Protein AF-A0A936HPY5-F1 (afdb_monomer_lite)

pLDDT: mean 75.43, std 17.44, range [32.41, 93.31]

Structure (mmCIF, N/CA/C/O backbone):
data_AF-A0A936HPY5-F1
#
_entry.id   AF-A0A936HPY5-F1
#
loop_
_atom_site.group_PDB
_atom_site.id
_atom_site.type_symbol
_atom_site.label_atom_id
_atom_site.label_alt_id
_atom_site.label_comp_id
_atom_site.label_asym_id
_atom_site.label_entity_id
_atom_site.label_seq_id
_atom_site.pdbx_PDB_ins_code
_atom_site.Cartn_x
_atom_site.Cartn_y
_atom_site.Cartn_z
_atom_site.occupancy
_atom_site.B_iso_or_equiv
_atom_site.auth_seq_id
_atom_site.auth_comp_id
_atom_site.auth_asym_id
_atom_site.auth_atom_id
_atom_site.pdbx_PDB_model_num
ATOM 1 N N . MET A 1 1 ? 43.608 -10.770 -18.153 1.00 46.22 1 MET A N 1
ATOM 2 C CA . MET A 1 1 ? 43.173 -9.555 -18.865 1.00 46.22 1 MET A CA 1
ATOM 3 C C . MET A 1 1 ? 42.437 -10.099 -20.078 1.00 46.22 1 MET A C 1
ATOM 5 O O . MET A 1 1 ? 43.084 -10.747 -20.879 1.00 46.22 1 MET A O 1
ATOM 9 N N . ASP A 1 2 ? 41.108 -10.178 -20.117 1.00 32.41 2 ASP A N 1
ATOM 10 C CA . ASP A 1 2 ? 40.138 -9.181 -19.658 1.00 32.41 2 ASP A CA 1
ATOM 11 C C . ASP A 1 2 ? 38.905 -9.806 -18.994 1.00 32.41 2 ASP A C 1
ATOM 13 O O . ASP A 1 2 ? 38.469 -10.907 -19.327 1.00 32.41 2 ASP A O 1
ATOM 17 N N . GLY A 1 3 ? 38.431 -9.117 -17.955 1.00 33.84 3 GLY A N 1
ATOM 18 C CA . GLY A 1 3 ? 37.510 -9.625 -16.949 1.00 33.84 3 GLY A CA 1
ATOM 19 C C . GLY A 1 3 ? 36.082 -9.732 -17.454 1.00 33.84 3 GLY A C 1
ATOM 20 O O . GLY A 1 3 ? 35.394 -8.731 -17.632 1.00 33.84 3 GLY A O 1
ATOM 21 N N . GLY A 1 4 ? 35.619 -10.969 -17.601 1.00 36.19 4 GLY A N 1
ATOM 22 C CA . GLY A 1 4 ? 34.200 -11.271 -17.595 1.00 36.19 4 GLY A CA 1
ATOM 23 C C . GLY A 1 4 ? 33.646 -11.135 -16.182 1.00 36.19 4 GLY A C 1
ATOM 24 O O . GLY A 1 4 ? 33.884 -12.005 -15.359 1.00 36.19 4 GLY A O 1
ATOM 25 N N . PHE A 1 5 ? 32.887 -10.072 -15.931 1.00 35.69 5 PHE A N 1
ATOM 26 C CA . PHE A 1 5 ? 31.820 -10.045 -14.932 1.00 35.69 5 PHE A CA 1
ATOM 27 C C . PHE A 1 5 ? 30.698 -9.188 -15.508 1.00 35.69 5 PHE A C 1
ATOM 29 O O . PHE A 1 5 ? 30.633 -7.977 -15.310 1.00 35.69 5 PHE A O 1
ATOM 36 N N . GLY A 1 6 ? 29.849 -9.840 -16.305 1.00 33.22 6 GLY A N 1
ATOM 37 C CA . GLY A 1 6 ? 28.542 -9.300 -16.635 1.00 33.22 6 GLY A CA 1
ATOM 38 C C . GLY A 1 6 ? 27.801 -9.038 -15.333 1.00 33.22 6 GLY A C 1
ATOM 39 O O . GLY A 1 6 ? 27.809 -9.905 -14.464 1.00 33.22 6 GLY A O 1
ATOM 40 N N . ILE A 1 7 ? 27.258 -7.824 -15.215 1.00 42.97 7 ILE A N 1
ATOM 41 C CA . ILE A 1 7 ? 26.181 -7.396 -14.312 1.00 42.97 7 ILE A CA 1
ATOM 42 C C . ILE A 1 7 ? 25.507 -8.586 -13.621 1.00 42.97 7 ILE A C 1
ATOM 44 O O . ILE A 1 7 ? 24.547 -9.175 -14.110 1.00 42.97 7 ILE A O 1
ATOM 48 N N . SER A 1 8 ? 26.117 -8.977 -12.506 1.00 36.75 8 SER A N 1
ATOM 49 C CA . SER A 1 8 ? 25.677 -10.061 -11.653 1.00 36.75 8 SER A CA 1
ATOM 50 C C . SER A 1 8 ? 24.889 -9.424 -10.534 1.00 36.75 8 SER A C 1
ATOM 52 O O . SER A 1 8 ? 25.445 -8.663 -9.745 1.00 36.75 8 SER A O 1
ATOM 54 N N . GLY A 1 9 ? 23.625 -9.809 -10.459 1.00 38.03 9 GLY A N 1
ATOM 55 C CA . GLY A 1 9 ? 22.792 -9.599 -9.296 1.00 38.03 9 GLY A CA 1
ATOM 56 C C . GLY A 1 9 ? 21.828 -8.445 -9.482 1.00 38.03 9 GLY A C 1
ATOM 57 O O . GLY A 1 9 ? 22.217 -7.280 -9.515 1.00 38.03 9 GLY A O 1
ATOM 58 N N . VAL A 1 10 ? 20.542 -8.789 -9.443 1.00 46.91 10 VAL A N 1
ATOM 59 C CA . VAL A 1 10 ? 19.648 -8.233 -8.421 1.00 46.91 10 VAL A CA 1
ATOM 60 C C . VAL A 1 10 ? 20.508 -7.636 -7.308 1.00 46.91 10 VAL A C 1
ATOM 62 O O . VAL A 1 10 ? 21.307 -8.356 -6.702 1.00 46.91 10 VAL A O 1
ATOM 65 N N . ILE A 1 11 ? 20.420 -6.327 -7.082 1.00 46.94 11 ILE A N 1
ATOM 66 C CA . ILE A 1 11 ? 20.989 -5.758 -5.866 1.00 46.94 11 ILE A CA 1
ATOM 67 C C . ILE A 1 11 ? 20.170 -6.391 -4.741 1.00 46.94 11 ILE A C 1
ATOM 69 O O . ILE A 1 11 ? 19.100 -5.898 -4.391 1.00 46.94 11 ILE A O 1
ATOM 73 N N . GLU A 1 12 ? 20.623 -7.534 -4.227 1.00 44.69 12 GLU A N 1
ATOM 74 C CA . GLU A 1 12 ? 20.209 -8.016 -2.925 1.00 44.69 12 GLU A CA 1
ATOM 75 C C . GLU A 1 12 ? 20.767 -6.985 -1.952 1.00 44.69 12 GLU A C 1
ATOM 77 O O . GLU A 1 12 ? 21.916 -7.056 -1.515 1.00 44.69 12 GLU A O 1
ATOM 82 N N . ASP A 1 13 ? 19.971 -5.943 -1.696 1.00 49.84 13 ASP A N 1
ATOM 83 C CA . ASP A 1 13 ? 20.195 -5.068 -0.558 1.00 49.84 13 ASP A CA 1
ATOM 84 C C . ASP A 1 13 ? 20.401 -5.999 0.652 1.00 49.84 13 ASP A C 1
ATOM 86 O O . ASP A 1 13 ? 19.588 -6.912 0.845 1.00 49.84 13 ASP A O 1
ATOM 90 N N . PRO A 1 14 ? 21.459 -5.823 1.461 1.00 47.94 14 PRO A N 1
ATOM 91 C CA . PRO A 1 14 ? 21.633 -6.573 2.703 1.00 47.94 14 PRO A CA 1
ATOM 92 C C . PRO A 1 14 ? 20.395 -6.536 3.628 1.00 47.94 14 PRO A C 1
ATOM 94 O O . PRO A 1 14 ? 20.283 -7.375 4.520 1.00 47.94 14 PRO A O 1
ATOM 97 N N . GLU A 1 15 ? 19.440 -5.623 3.398 1.00 54.91 15 GLU A N 1
ATOM 98 C CA . GLU A 1 15 ? 18.124 -5.560 4.054 1.00 54.91 15 GLU A CA 1
ATOM 99 C C . GLU A 1 15 ? 16.940 -6.189 3.270 1.00 54.91 15 GLU A C 1
ATOM 101 O O . GLU A 1 15 ? 15.786 -6.000 3.653 1.00 54.91 15 GLU A O 1
ATOM 106 N N . GLN A 1 16 ? 17.170 -6.922 2.175 1.00 53.25 16 GLN A N 1
ATOM 107 C CA . GLN A 1 16 ? 16.136 -7.411 1.241 1.00 53.25 16 GLN A CA 1
ATOM 108 C C . GLN A 1 16 ? 15.212 -6.318 0.660 1.00 53.25 16 GLN A C 1
ATOM 110 O O . GLN A 1 16 ? 14.036 -6.565 0.373 1.00 53.25 16 GLN A O 1
ATOM 115 N N . ARG A 1 17 ? 15.701 -5.090 0.439 1.00 53.16 17 ARG A N 1
ATOM 116 C CA . ARG A 1 17 ? 14.972 -4.146 -0.422 1.00 53.16 17 ARG A CA 1
ATOM 117 C C . ARG A 1 17 ? 15.123 -4.547 -1.883 1.00 53.16 17 ARG A C 1
ATOM 119 O O . ARG A 1 17 ? 16.187 -4.417 -2.475 1.00 53.16 17 ARG A O 1
ATOM 126 N N . MET A 1 18 ? 14.014 -4.948 -2.486 1.00 58.09 18 MET A N 1
ATOM 127 C CA . MET A 1 18 ? 13.911 -5.118 -3.931 1.00 58.09 18 MET A CA 1
ATOM 128 C C . MET A 1 18 ? 13.791 -3.727 -4.580 1.00 58.09 18 MET A C 1
ATOM 130 O O . MET A 1 18 ? 12.746 -3.077 -4.497 1.00 58.09 18 MET A O 1
ATOM 134 N N . VAL A 1 19 ? 14.882 -3.221 -5.155 1.00 67.00 19 VAL A N 1
ATOM 135 C CA . VAL A 1 19 ? 14.934 -1.910 -5.824 1.00 67.00 19 VAL A CA 1
ATOM 136 C C . VAL A 1 19 ? 14.832 -2.115 -7.333 1.00 67.00 19 VAL A C 1
ATOM 138 O O . VAL A 1 19 ? 15.474 -2.999 -7.884 1.00 67.00 19 VAL A O 1
ATOM 141 N N . ALA A 1 20 ? 14.016 -1.301 -8.009 1.00 73.00 20 ALA A N 1
ATOM 142 C CA . ALA A 1 20 ? 13.888 -1.380 -9.462 1.00 73.00 20 ALA A CA 1
ATOM 143 C C . ALA A 1 20 ? 15.221 -1.036 -10.148 1.00 73.00 20 ALA A C 1
ATOM 145 O O . ALA A 1 20 ? 15.825 -0.009 -9.827 1.00 73.00 20 ALA A O 1
ATOM 146 N N . ALA A 1 21 ? 15.637 -1.855 -11.114 1.00 78.69 21 ALA A N 1
ATOM 147 C CA . ALA A 1 21 ? 16.826 -1.602 -11.918 1.00 78.69 21 ALA A CA 1
ATOM 148 C C . ALA A 1 21 ? 16.647 -0.309 -12.730 1.00 78.69 21 ALA A C 1
ATOM 150 O O . ALA A 1 21 ? 15.603 -0.094 -13.358 1.00 78.69 21 ALA A O 1
ATOM 151 N N . GLN A 1 22 ? 17.656 0.562 -12.710 1.00 77.38 22 GLN A N 1
ATOM 152 C CA . GLN A 1 22 ? 17.678 1.820 -13.454 1.00 77.38 22 GLN A CA 1
ATOM 153 C C . GLN A 1 22 ? 18.747 1.741 -14.539 1.00 77.38 22 GLN A C 1
ATOM 155 O O . GLN A 1 22 ? 19.872 1.325 -14.273 1.00 77.38 22 GLN A O 1
ATOM 160 N N . ALA A 1 23 ? 18.404 2.160 -15.758 1.00 75.31 23 ALA A N 1
ATOM 161 C CA . ALA A 1 23 ? 19.396 2.263 -16.817 1.00 75.31 23 ALA A CA 1
ATOM 162 C C . ALA A 1 23 ? 20.399 3.378 -16.492 1.00 75.31 23 ALA A C 1
ATOM 164 O O . ALA A 1 23 ? 20.019 4.437 -15.984 1.00 75.31 23 ALA A O 1
ATOM 165 N N . ALA A 1 24 ? 21.668 3.150 -16.828 1.00 74.56 24 ALA A N 1
ATOM 166 C CA . ALA A 1 24 ? 22.669 4.207 -16.841 1.00 74.56 24 ALA A CA 1
ATOM 167 C C . ALA A 1 24 ? 22.288 5.299 -17.857 1.00 74.56 24 ALA A C 1
ATOM 169 O O . ALA A 1 24 ? 21.537 5.052 -18.803 1.00 74.56 24 ALA A O 1
ATOM 170 N N . GLU A 1 25 ? 22.810 6.510 -17.669 1.00 63.53 25 GLU A N 1
ATOM 171 C CA . GLU A 1 25 ? 22.528 7.647 -18.547 1.00 63.53 25 GLU A CA 1
ATOM 172 C C . GLU A 1 25 ? 22.866 7.309 -20.012 1.00 63.53 25 GLU A C 1
ATOM 174 O O . GLU A 1 25 ? 24.003 6.981 -20.346 1.00 63.53 25 GLU A O 1
ATOM 179 N N . GLY A 1 26 ? 21.848 7.326 -20.881 1.00 66.69 26 GLY A N 1
ATOM 180 C CA . GLY A 1 26 ? 21.967 6.962 -22.300 1.00 66.69 26 GLY A CA 1
ATOM 181 C C . GLY A 1 26 ? 21.921 5.458 -22.620 1.00 66.69 26 GLY A C 1
ATOM 182 O O . GLY A 1 26 ? 22.007 5.096 -23.792 1.00 66.69 26 GLY A O 1
ATOM 183 N N . GLY A 1 27 ? 21.767 4.585 -21.619 1.00 76.94 27 GLY A N 1
ATOM 184 C CA . GLY A 1 27 ? 21.668 3.129 -21.776 1.00 76.94 27 GLY A CA 1
ATOM 185 C C . GLY A 1 27 ? 20.230 2.592 -21.814 1.00 76.94 27 GLY A C 1
ATOM 186 O O . GLY A 1 27 ? 19.271 3.288 -21.485 1.00 76.94 27 GLY A O 1
ATOM 187 N N . ALA A 1 28 ? 20.078 1.319 -22.191 1.00 77.88 28 ALA A N 1
ATOM 188 C CA . ALA A 1 28 ? 18.808 0.592 -22.149 1.00 77.88 28 ALA A CA 1
ATOM 189 C C . ALA A 1 28 ? 18.884 -0.566 -21.146 1.00 77.88 28 ALA A C 1
ATOM 191 O O . ALA A 1 28 ? 19.921 -1.215 -21.034 1.00 77.88 28 ALA A O 1
ATOM 192 N N . LEU A 1 29 ? 17.773 -0.839 -20.456 1.00 81.50 29 LEU A N 1
ATOM 193 C CA . LEU A 1 29 ? 17.654 -2.013 -19.589 1.00 81.50 29 LEU A CA 1
ATOM 194 C C . LEU A 1 29 ? 17.732 -3.302 -20.417 1.00 81.50 29 LEU A C 1
ATOM 196 O O . LEU A 1 29 ? 17.150 -3.385 -21.509 1.00 81.50 29 LEU A O 1
ATOM 200 N N . GLY A 1 30 ? 18.398 -4.313 -19.869 1.00 84.75 30 GLY A N 1
ATOM 201 C CA . GLY A 1 30 ? 18.358 -5.676 -20.380 1.00 84.75 30 GLY A CA 1
ATOM 202 C C . GLY A 1 30 ? 16.953 -6.271 -20.282 1.00 84.75 30 GLY A C 1
ATOM 203 O O . GLY A 1 30 ? 16.110 -5.823 -19.504 1.00 84.75 30 GLY A O 1
ATOM 204 N N . ASP A 1 31 ? 16.672 -7.298 -21.082 1.00 84.06 31 ASP A N 1
ATOM 205 C CA . ASP A 1 31 ? 15.331 -7.898 -21.120 1.00 84.06 31 ASP A CA 1
ATOM 206 C C . ASP A 1 31 ? 14.946 -8.580 -19.800 1.00 84.06 31 ASP A C 1
ATOM 208 O O . ASP A 1 31 ? 13.783 -8.534 -19.404 1.00 84.06 31 ASP A O 1
ATOM 212 N N . TRP A 1 32 ? 15.925 -9.122 -19.071 1.00 78.88 32 TRP A N 1
ATOM 213 C CA . TRP A 1 32 ? 15.713 -9.675 -17.733 1.00 78.88 32 TRP A CA 1
ATOM 214 C C . TRP A 1 32 ? 15.376 -8.580 -16.703 1.00 78.88 32 TRP A C 1
ATOM 216 O O . TRP A 1 32 ? 14.414 -8.733 -15.954 1.00 78.88 32 TRP A O 1
ATOM 226 N N . GLU A 1 33 ? 16.083 -7.441 -16.727 1.00 82.75 33 GLU A N 1
ATOM 227 C CA . GLU A 1 33 ? 15.834 -6.298 -15.829 1.00 82.75 33 GLU A CA 1
ATOM 228 C C . GLU A 1 33 ? 14.441 -5.709 -16.058 1.00 82.75 33 GLU A C 1
ATOM 230 O O . GLU A 1 33 ? 13.748 -5.307 -15.123 1.00 82.75 33 GLU A O 1
ATOM 235 N N . LYS A 1 34 ? 14.003 -5.662 -17.322 1.00 84.00 34 LYS A N 1
ATOM 236 C CA . LYS A 1 34 ? 12.651 -5.220 -17.676 1.00 84.00 34 LYS A CA 1
ATOM 237 C C . LYS A 1 34 ? 11.588 -6.147 -17.101 1.00 84.00 34 LYS A C 1
ATOM 239 O O . LYS A 1 34 ? 10.584 -5.644 -16.598 1.00 84.00 34 LYS A O 1
ATOM 244 N N . GLU A 1 35 ? 11.774 -7.463 -17.190 1.00 86.56 35 GLU A N 1
ATOM 245 C CA . GLU A 1 35 ? 10.792 -8.420 -16.673 1.00 86.56 35 GLU A CA 1
ATOM 246 C C . GLU A 1 35 ? 10.726 -8.382 -15.142 1.00 86.56 35 GLU A C 1
ATOM 248 O O . GLU A 1 35 ? 9.633 -8.316 -14.579 1.00 86.56 35 GLU A O 1
ATOM 253 N N . GLU A 1 36 ? 11.870 -8.287 -14.463 1.00 85.19 36 GLU A N 1
ATOM 254 C CA . GLU A 1 36 ? 11.913 -8.122 -13.008 1.00 85.19 36 GLU A CA 1
ATOM 255 C C . GLU A 1 36 ? 11.235 -6.814 -12.569 1.00 85.19 36 GLU A C 1
ATOM 257 O O . GLU A 1 36 ? 10.354 -6.810 -11.702 1.00 85.19 36 GLU A O 1
ATOM 262 N N . ASN A 1 37 ? 11.545 -5.697 -13.236 1.00 86.38 37 ASN A N 1
ATOM 263 C CA . ASN A 1 37 ? 10.878 -4.419 -12.991 1.00 86.38 37 ASN A CA 1
ATOM 264 C C . ASN A 1 37 ? 9.366 -4.491 -13.245 1.00 86.38 37 ASN A C 1
ATOM 266 O O . ASN A 1 37 ? 8.587 -3.817 -12.559 1.00 86.38 37 ASN A O 1
ATOM 270 N N . ARG A 1 38 ? 8.923 -5.304 -14.209 1.00 87.44 38 ARG A N 1
ATOM 271 C CA . ARG A 1 38 ? 7.505 -5.521 -14.510 1.00 87.44 38 ARG A CA 1
ATOM 272 C C . ARG A 1 38 ? 6.810 -6.299 -13.401 1.00 87.44 38 ARG A C 1
ATOM 274 O O . ARG A 1 38 ? 5.720 -5.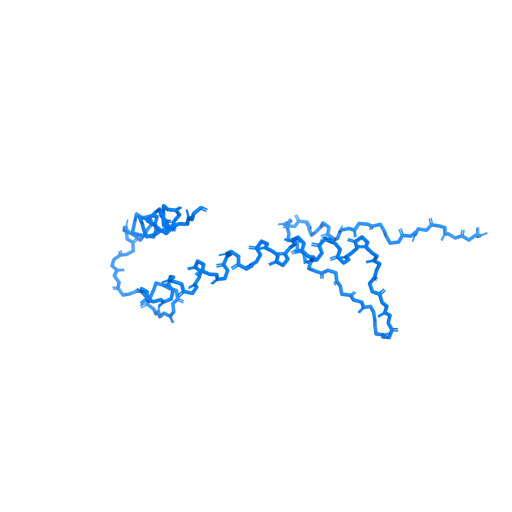903 -12.982 1.00 87.44 38 ARG A O 1
ATOM 281 N N . GLU A 1 39 ? 7.422 -7.368 -12.904 1.00 87.06 39 GLU A N 1
ATOM 282 C CA . GLU A 1 39 ? 6.903 -8.125 -11.765 1.00 87.06 39 GLU A CA 1
ATOM 283 C C . GLU A 1 39 ? 6.862 -7.259 -10.499 1.00 87.06 39 GLU A C 1
ATOM 285 O O . GLU A 1 39 ? 5.846 -7.207 -9.800 1.00 87.06 39 GLU A O 1
ATOM 290 N N . HIS A 1 40 ? 7.925 -6.498 -10.246 1.00 84.81 40 HIS A N 1
ATOM 291 C CA . HIS A 1 40 ? 7.986 -5.574 -9.123 1.00 84.81 40 HIS A CA 1
ATOM 292 C C . HIS A 1 40 ? 6.902 -4.490 -9.216 1.00 84.81 40 HIS A C 1
ATOM 294 O O . HIS A 1 40 ? 6.194 -4.222 -8.242 1.00 84.81 40 HIS A O 1
ATOM 300 N N . SER A 1 41 ? 6.693 -3.920 -10.405 1.00 85.25 41 SER A N 1
ATOM 301 C CA . SER A 1 41 ? 5.627 -2.941 -10.642 1.00 85.25 41 SER A CA 1
ATOM 302 C C . SER A 1 41 ? 4.238 -3.541 -10.417 1.00 85.25 41 SER A C 1
ATOM 304 O O . SER A 1 41 ? 3.397 -2.904 -9.785 1.00 85.25 41 SER A O 1
ATOM 306 N N . ARG A 1 42 ? 3.994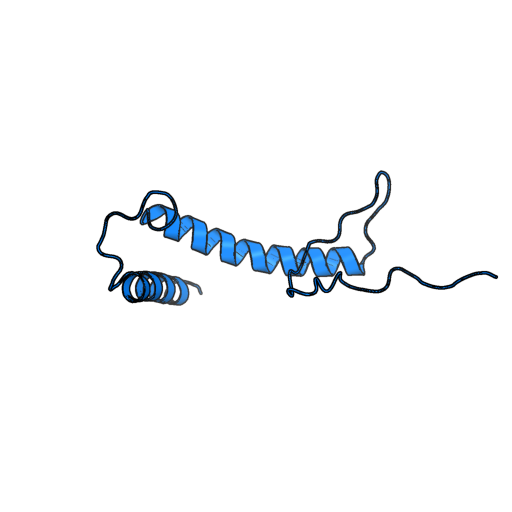 -4.788 -10.848 1.00 86.69 42 ARG A N 1
ATOM 307 C CA . ARG A 1 42 ? 2.734 -5.501 -10.565 1.00 86.69 42 ARG A CA 1
ATOM 308 C C . ARG A 1 42 ? 2.479 -5.628 -9.062 1.00 86.69 42 ARG A C 1
ATOM 310 O O . ARG A 1 42 ? 1.378 -5.319 -8.612 1.00 86.69 42 ARG A O 1
ATOM 317 N N . LYS A 1 43 ? 3.494 -6.012 -8.278 1.00 86.31 43 LYS A N 1
ATOM 318 C CA . LYS A 1 43 ? 3.394 -6.088 -6.808 1.00 86.31 43 LYS A CA 1
ATOM 319 C C . LYS A 1 43 ? 3.092 -4.714 -6.194 1.00 86.31 43 LYS A C 1
ATOM 321 O O . LYS A 1 43 ? 2.209 -4.600 -5.344 1.00 86.31 43 LYS A O 1
ATOM 326 N N . ARG A 1 44 ? 3.762 -3.655 -6.663 1.00 86.56 44 ARG A N 1
ATOM 327 C CA . ARG A 1 44 ? 3.533 -2.278 -6.193 1.00 86.56 44 ARG A CA 1
ATOM 328 C C . ARG A 1 44 ? 2.110 -1.787 -6.435 1.00 86.56 44 ARG A C 1
ATOM 330 O O . ARG A 1 44 ? 1.547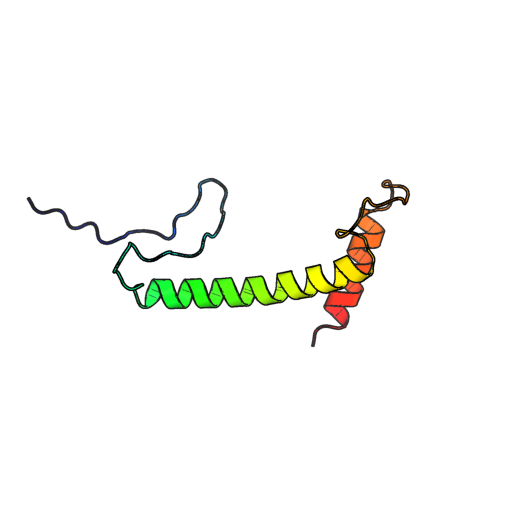 -1.166 -5.539 1.00 86.56 44 ARG A O 1
ATOM 337 N N . ILE A 1 45 ? 1.515 -2.090 -7.589 1.00 86.56 45 ILE A N 1
ATOM 338 C CA . ILE A 1 45 ? 0.146 -1.661 -7.922 1.00 86.56 45 ILE A CA 1
ATOM 339 C C . ILE A 1 45 ? -0.859 -2.162 -6.877 1.00 86.56 45 ILE A C 1
ATOM 341 O O . ILE A 1 45 ? -1.723 -1.398 -6.444 1.00 86.56 45 ILE A O 1
ATOM 345 N N . VAL A 1 46 ? -0.737 -3.417 -6.437 1.00 84.19 46 VAL A N 1
ATOM 346 C CA . VAL A 1 46 ? -1.621 -3.990 -5.406 1.00 84.19 46 VAL A CA 1
ATOM 347 C C . VAL A 1 46 ? -1.462 -3.238 -4.082 1.00 84.19 46 VAL A C 1
ATOM 349 O O . VAL A 1 46 ? -2.448 -2.829 -3.469 1.00 84.19 46 VAL A O 1
ATOM 352 N N . ILE A 1 47 ? -0.219 -2.985 -3.669 1.00 84.25 47 ILE A N 1
ATOM 353 C CA . ILE A 1 47 ? 0.094 -2.256 -2.432 1.00 84.25 47 ILE A CA 1
ATOM 354 C C . ILE A 1 47 ? -0.435 -0.814 -2.488 1.00 84.25 47 ILE A C 1
ATOM 356 O O . ILE A 1 47 ? -1.024 -0.325 -1.522 1.00 84.25 47 ILE A O 1
ATOM 360 N N . GLU A 1 48 ? -0.270 -0.129 -3.619 1.00 87.12 48 GLU A N 1
ATOM 361 C CA . GLU A 1 48 ? -0.753 1.239 -3.822 1.00 87.12 48 GLU A CA 1
ATOM 362 C C . GLU A 1 48 ? -2.284 1.328 -3.749 1.00 87.12 48 GLU A C 1
ATOM 364 O O . GLU A 1 48 ? -2.803 2.266 -3.138 1.00 87.12 48 GLU A O 1
ATOM 369 N N . HIS A 1 49 ? -3.011 0.332 -4.267 1.00 85.06 49 HIS A N 1
ATOM 370 C CA . HIS A 1 49 ? -4.469 0.252 -4.114 1.00 85.06 49 HIS A CA 1
ATOM 371 C C . HIS A 1 49 ? -4.887 0.110 -2.646 1.00 85.06 49 HIS A C 1
ATOM 373 O O . HIS A 1 49 ? -5.759 0.851 -2.177 1.00 85.06 49 HIS A O 1
ATOM 379 N N . VAL A 1 50 ? -4.227 -0.780 -1.895 1.00 83.00 50 VAL A N 1
ATOM 380 C CA . VAL A 1 50 ? -4.466 -0.943 -0.451 1.00 83.00 50 VAL A CA 1
ATOM 381 C C . VAL A 1 50 ? -4.193 0.371 0.284 1.00 83.00 50 VAL A C 1
ATOM 383 O O . VAL A 1 50 ? -5.030 0.834 1.063 1.00 83.00 50 VAL A O 1
ATOM 386 N N . PHE A 1 51 ? -3.077 1.047 -0.005 1.00 84.69 51 PHE A N 1
ATOM 387 C CA . PHE A 1 51 ? -2.784 2.353 0.586 1.00 84.69 51 PHE A CA 1
ATOM 388 C C . PHE A 1 51 ? -3.801 3.430 0.200 1.00 84.69 51 PHE A C 1
ATOM 390 O O . PHE A 1 51 ? -4.194 4.221 1.059 1.00 84.69 51 PHE A O 1
ATOM 397 N N . GLY A 1 52 ? -4.273 3.465 -1.046 1.00 87.69 52 GLY A N 1
ATOM 398 C CA . GLY A 1 52 ? -5.321 4.392 -1.478 1.00 87.69 52 GLY A CA 1
ATOM 399 C C . GLY A 1 52 ? -6.576 4.270 -0.616 1.00 87.69 52 GLY A C 1
ATOM 400 O O . GLY A 1 52 ? -7.115 5.268 -0.137 1.00 87.69 52 GLY A O 1
ATOM 401 N N . ARG A 1 53 ? -6.990 3.042 -0.313 1.00 83.00 53 ARG A N 1
ATOM 402 C CA . ARG A 1 53 ? -8.188 2.784 0.491 1.00 83.00 53 ARG A CA 1
ATOM 403 C C . ARG A 1 53 ? -7.956 3.016 1.983 1.00 83.00 53 ARG A C 1
ATOM 405 O O . ARG A 1 53 ? -8.811 3.587 2.654 1.00 83.00 53 ARG A O 1
ATOM 412 N N . LEU A 1 54 ? -6.767 2.711 2.500 1.00 83.69 54 LEU A N 1
ATOM 413 C CA . LEU A 1 54 ? -6.377 3.064 3.872 1.00 83.69 54 LEU A CA 1
ATOM 414 C C . LEU A 1 54 ? -6.320 4.585 4.108 1.00 83.69 54 LEU A C 1
ATOM 416 O O . LEU A 1 54 ? -6.587 5.052 5.221 1.00 83.69 54 LEU A O 1
ATOM 420 N N . LYS A 1 55 ? -6.004 5.376 3.074 1.00 87.00 55 LYS A N 1
ATOM 421 C CA . LYS A 1 55 ? -6.062 6.845 3.135 1.00 87.00 55 LYS A CA 1
ATOM 422 C C . LYS A 1 55 ? -7.496 7.366 3.278 1.00 87.00 55 LYS A C 1
ATOM 424 O O . LYS A 1 55 ? -7.678 8.346 3.996 1.00 87.00 55 LYS A O 1
ATOM 429 N N . VAL A 1 56 ? -8.505 6.697 2.705 1.00 86.06 56 VAL A N 1
ATOM 430 C CA . VAL A 1 56 ? -9.933 7.060 2.872 1.00 86.06 56 VAL A CA 1
ATOM 431 C C . VAL A 1 56 ? -10.348 7.004 4.342 1.00 86.06 56 VAL A C 1
ATOM 433 O O . VAL A 1 56 ? -10.987 7.923 4.847 1.00 86.06 56 VAL A O 1
ATOM 436 N N . PHE A 1 57 ? -9.900 5.980 5.070 1.00 79.50 57 PHE A N 1
ATOM 437 C CA . PHE A 1 57 ? -10.139 5.855 6.513 1.00 79.50 57 PHE A CA 1
ATOM 438 C C . PHE A 1 57 ? -9.278 6.799 7.367 1.00 79.50 57 PHE A C 1
ATOM 440 O O . PHE A 1 57 ? -9.334 6.740 8.596 1.00 79.50 57 PHE A O 1
ATOM 447 N N . LYS A 1 58 ? -8.457 7.653 6.736 1.00 85.81 58 LYS A N 1
ATOM 448 C CA . LYS A 1 58 ? -7.522 8.585 7.385 1.00 85.81 58 LYS A CA 1
ATOM 449 C C . LYS A 1 58 ? -6.536 7.901 8.338 1.00 85.81 58 LYS A C 1
ATOM 451 O O . LYS A 1 58 ? -6.006 8.530 9.249 1.00 85.81 58 LYS A O 1
ATOM 456 N N . ILE A 1 59 ? -6.271 6.612 8.121 1.00 83.00 59 ILE A N 1
ATOM 457 C CA . ILE A 1 59 ? -5.395 5.805 8.981 1.00 83.00 59 ILE A CA 1
ATOM 458 C C . ILE A 1 59 ? -3.933 6.195 8.776 1.00 83.00 59 ILE A C 1
ATOM 460 O O . ILE A 1 59 ? -3.193 6.345 9.744 1.00 83.00 59 ILE A O 1
ATOM 464 N N . ILE A 1 60 ? -3.547 6.372 7.512 1.00 82.50 60 ILE A N 1
ATOM 465 C CA . ILE A 1 60 ? -2.184 6.714 7.081 1.00 82.50 60 ILE A CA 1
ATOM 466 C C . ILE A 1 60 ? -2.079 8.114 6.459 1.00 82.50 60 ILE A C 1
ATOM 468 O O . ILE A 1 60 ? -0.975 8.595 6.238 1.00 82.50 60 ILE A O 1
ATOM 472 N N . ALA A 1 61 ? -3.209 8.769 6.162 1.00 86.88 61 ALA A N 1
ATOM 473 C CA . ALA A 1 61 ? -3.228 10.099 5.543 1.00 86.88 61 ALA A CA 1
ATOM 474 C C . ALA A 1 61 ? -3.087 11.245 6.559 1.00 86.88 61 ALA A C 1
ATOM 476 O O . ALA A 1 61 ? -2.549 12.299 6.236 1.00 86.88 61 ALA A O 1
ATOM 477 N N . GLU A 1 62 ? -3.580 11.053 7.784 1.00 87.81 62 GLU A N 1
ATOM 478 C CA . GLU A 1 62 ? -3.604 12.069 8.835 1.00 87.81 62 GLU A CA 1
ATOM 479 C C . GLU A 1 62 ? -3.078 11.480 10.151 1.00 87.81 62 GLU A C 1
ATOM 481 O O . GLU A 1 62 ? -2.956 10.264 10.316 1.00 87.81 62 GLU A O 1
ATOM 486 N N . LYS A 1 63 ? -2.792 12.338 11.138 1.00 87.88 63 LYS A N 1
ATOM 487 C CA . LYS A 1 63 ? -2.427 11.875 12.481 1.00 87.88 63 LYS A CA 1
ATOM 488 C C . LYS A 1 63 ? -3.583 11.068 13.077 1.00 87.88 63 LYS A C 1
ATOM 490 O O . LYS A 1 63 ? -4.613 11.634 13.438 1.00 87.88 63 LYS A O 1
ATOM 495 N N . TYR A 1 64 ? -3.377 9.766 13.264 1.00 87.00 64 TYR A N 1
ATOM 496 C CA . TYR A 1 64 ? -4.374 8.886 13.868 1.00 87.00 64 TYR A CA 1
ATOM 497 C C . TYR A 1 64 ? -4.728 9.339 15.297 1.00 87.00 64 TYR A C 1
ATOM 499 O O . TYR A 1 64 ? -3.903 9.261 16.213 1.00 87.00 64 TYR A O 1
ATOM 507 N N . ARG A 1 65 ? -5.958 9.841 15.488 1.00 87.19 65 ARG A N 1
ATOM 508 C CA . ARG A 1 65 ? -6.424 10.428 16.762 1.00 87.19 65 ARG A CA 1
ATOM 509 C C . ARG A 1 65 ? -7.029 9.420 17.740 1.00 87.19 65 ARG A C 1
ATOM 511 O O . ARG A 1 65 ? -7.263 9.764 18.895 1.00 87.19 65 ARG A O 1
ATOM 518 N N . ASN A 1 66 ? -7.287 8.180 17.326 1.00 86.00 66 ASN A N 1
ATOM 519 C CA . ASN A 1 66 ? -7.886 7.191 18.217 1.00 86.00 66 ASN A CA 1
ATOM 520 C C . ASN A 1 66 ? -6.827 6.488 19.097 1.00 86.00 66 ASN A C 1
ATOM 522 O O . ASN A 1 66 ? -5.669 6.343 18.717 1.00 86.00 66 ASN A O 1
ATOM 526 N N . ARG A 1 67 ? -7.241 5.972 20.268 1.00 89.31 67 ARG A N 1
ATOM 527 C CA . ARG A 1 67 ? -6.422 5.117 21.151 1.00 89.31 67 ARG A CA 1
ATOM 528 C C . ARG A 1 67 ? -5.666 4.027 20.380 1.00 89.31 67 ARG A C 1
ATOM 530 O O . ARG A 1 67 ? -6.296 3.150 19.781 1.00 89.31 67 ARG A O 1
ATOM 537 N N . ARG A 1 68 ? -4.335 4.056 20.493 1.00 89.56 68 ARG A N 1
ATOM 538 C CA . ARG A 1 68 ? -3.400 3.159 19.792 1.00 89.56 68 ARG A CA 1
ATOM 539 C C . ARG A 1 68 ? -3.403 1.714 20.298 1.00 89.56 68 ARG A C 1
ATOM 541 O O . ARG A 1 68 ? -3.098 0.827 19.524 1.00 89.56 68 ARG A O 1
ATOM 548 N N . LYS A 1 69 ? -3.864 1.450 21.532 1.00 93.25 69 LYS A N 1
ATOM 549 C CA . LYS A 1 69 ? -3.929 0.091 22.126 1.00 93.25 69 LYS A CA 1
ATOM 550 C C . LYS A 1 69 ? -4.673 -0.948 21.266 1.00 93.25 69 LYS A C 1
ATOM 552 O O . LYS A 1 69 ? -4.465 -2.138 21.431 1.00 93.25 69 LYS A O 1
ATOM 557 N N . ARG A 1 70 ? -5.591 -0.508 20.398 1.00 92.06 70 ARG A N 1
ATOM 558 C CA . ARG A 1 70 ? -6.329 -1.371 19.454 1.00 92.06 70 ARG A CA 1
ATOM 559 C C . ARG A 1 70 ? -6.197 -0.868 18.017 1.00 92.06 70 ARG A C 1
ATOM 561 O O . ARG A 1 70 ? -7.186 -0.857 17.283 1.00 92.06 70 ARG A O 1
ATOM 568 N N . PHE A 1 71 ? -5.048 -0.297 17.669 1.00 89.62 71 PHE A N 1
ATOM 569 C CA . PHE A 1 71 ? -4.773 0.121 16.298 1.00 89.62 71 PHE A CA 1
ATOM 570 C C . PHE A 1 71 ? -4.667 -1.108 15.400 1.00 89.62 71 PHE A C 1
ATOM 572 O O . PHE A 1 71 ? -5.432 -1.219 14.452 1.00 89.62 71 PHE A O 1
ATOM 579 N N . ASP A 1 72 ? -3.842 -2.069 15.803 1.00 91.12 72 ASP A N 1
ATOM 580 C CA . ASP A 1 72 ? -3.527 -3.281 15.043 1.00 91.12 72 ASP A CA 1
ATOM 581 C C . ASP A 1 72 ? -4.793 -4.069 14.696 1.00 91.12 72 ASP A C 1
ATOM 583 O O . ASP A 1 72 ? -5.015 -4.418 13.546 1.00 91.12 72 ASP A O 1
ATOM 587 N N . VAL A 1 73 ? -5.704 -4.244 15.661 1.00 93.31 73 VAL A N 1
ATOM 588 C CA . VAL A 1 73 ? -6.995 -4.922 15.432 1.00 93.31 73 VAL A CA 1
ATOM 589 C C . VAL A 1 73 ? -7.848 -4.194 14.389 1.00 93.31 73 VAL A C 1
ATOM 591 O O . VAL A 1 73 ? -8.449 -4.831 13.531 1.00 93.31 73 VAL A O 1
ATOM 594 N N . ARG A 1 74 ? -7.914 -2.859 14.444 1.00 88.81 74 ARG A N 1
ATOM 595 C CA . ARG A 1 74 ? -8.696 -2.065 13.482 1.00 88.81 74 ARG A CA 1
ATOM 596 C C . ARG A 1 74 ? -8.073 -2.069 12.100 1.00 88.81 74 ARG A C 1
ATOM 598 O O . ARG A 1 74 ? -8.793 -2.186 11.116 1.00 88.81 74 ARG A O 1
ATOM 605 N N . PHE A 1 75 ? -6.754 -1.948 12.050 1.00 87.94 75 PHE A N 1
ATOM 606 C CA . PHE A 1 75 ? -5.998 -2.025 10.818 1.00 87.94 75 PHE A CA 1
ATOM 607 C C . PHE A 1 75 ? -6.184 -3.392 10.155 1.00 87.94 75 PHE A C 1
ATOM 609 O O . PHE A 1 75 ? -6.581 -3.456 8.996 1.00 87.94 75 PHE A O 1
ATOM 616 N N . ASN A 1 76 ? -6.011 -4.472 10.920 1.00 89.31 76 ASN A N 1
ATOM 617 C CA . ASN A 1 76 ? -6.178 -5.840 10.441 1.00 89.31 76 ASN A CA 1
ATOM 618 C C . ASN A 1 76 ? -7.604 -6.115 9.971 1.00 89.31 7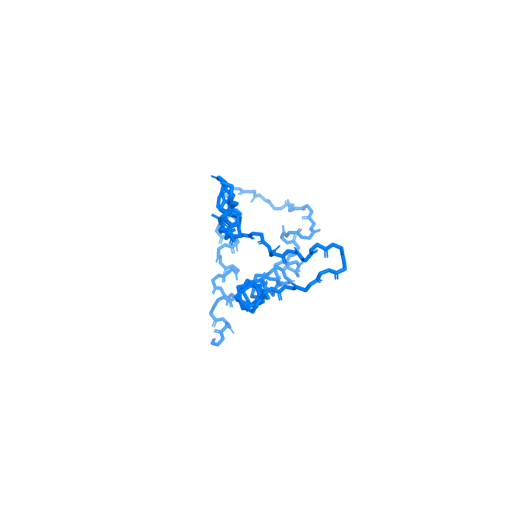6 ASN A C 1
ATOM 620 O O . ASN A 1 76 ? -7.775 -6.775 8.956 1.00 89.31 76 ASN A O 1
ATOM 624 N N . LEU A 1 77 ? -8.626 -5.592 10.656 1.00 90.38 77 LEU A N 1
ATOM 625 C CA . LEU A 1 77 ? -10.012 -5.758 10.217 1.00 90.38 77 LEU A CA 1
ATOM 626 C C . LEU A 1 77 ? -10.270 -5.063 8.874 1.00 90.38 77 LEU A C 1
ATOM 628 O O . LEU A 1 77 ? -10.887 -5.648 7.992 1.00 90.38 77 LEU A O 1
ATOM 632 N N . ILE A 1 78 ? -9.769 -3.838 8.703 1.00 86.81 78 ILE A N 1
ATOM 633 C CA . ILE A 1 78 ? -9.909 -3.100 7.442 1.00 86.81 78 ILE A CA 1
ATOM 634 C C . ILE A 1 78 ? -9.147 -3.809 6.323 1.00 86.81 78 ILE A C 1
ATOM 636 O O . ILE A 1 78 ? -9.698 -3.970 5.241 1.00 86.81 78 ILE A O 1
ATOM 640 N N . ALA A 1 79 ? -7.927 -4.284 6.588 1.00 85.50 79 ALA A N 1
ATOM 641 C CA . ALA A 1 79 ? -7.153 -5.068 5.631 1.00 85.50 79 ALA A CA 1
ATOM 642 C C . ALA A 1 79 ? -7.855 -6.386 5.265 1.00 85.50 79 ALA A C 1
ATOM 644 O O . ALA A 1 79 ? -7.919 -6.733 4.092 1.00 85.50 79 ALA A O 1
ATOM 645 N N . ALA A 1 80 ? -8.436 -7.091 6.239 1.00 88.38 80 ALA A N 1
ATOM 646 C CA . ALA A 1 80 ? -9.164 -8.337 6.013 1.00 88.38 80 ALA A CA 1
ATOM 647 C C . ALA A 1 80 ? -10.415 -8.130 5.149 1.00 88.38 80 ALA A C 1
ATOM 649 O O . ALA A 1 80 ? -10.617 -8.880 4.200 1.00 88.38 80 ALA A O 1
ATOM 650 N N . ILE A 1 81 ? -11.214 -7.092 5.428 1.00 87.19 81 ILE A N 1
ATOM 651 C CA . ILE A 1 81 ? -12.358 -6.716 4.580 1.00 87.19 81 ILE A CA 1
ATOM 652 C C . ILE A 1 81 ? -11.870 -6.395 3.169 1.00 87.19 81 ILE A C 1
ATOM 654 O O . ILE A 1 81 ? -12.443 -6.858 2.191 1.00 87.19 81 ILE A O 1
ATOM 658 N N . HIS A 1 82 ? -10.767 -5.655 3.061 1.00 81.38 82 HIS A N 1
ATOM 659 C CA . HIS A 1 82 ? -10.221 -5.296 1.766 1.00 81.38 82 HIS A CA 1
ATOM 660 C C . HIS A 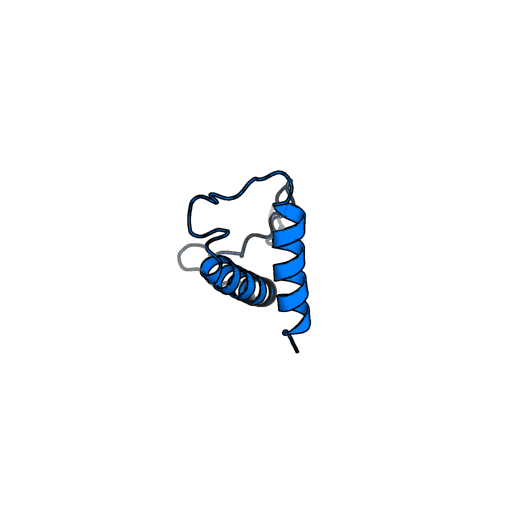1 82 ? -9.762 -6.499 0.948 1.00 81.38 82 HIS A C 1
ATOM 662 O O . HIS A 1 82 ? -10.015 -6.545 -0.250 1.00 81.38 82 HIS A O 1
ATOM 668 N N . ASN A 1 83 ? -9.096 -7.450 1.600 1.00 82.62 83 ASN A N 1
ATOM 669 C CA . ASN A 1 83 ? -8.640 -8.689 0.987 1.00 82.62 83 ASN A CA 1
ATOM 670 C C . ASN A 1 83 ? -9.808 -9.603 0.607 1.00 82.62 83 ASN A C 1
ATOM 672 O O . ASN A 1 83 ? -9.685 -10.358 -0.344 1.00 82.62 83 ASN A O 1
ATOM 676 N N . PHE A 1 84 ? -10.929 -9.529 1.328 1.00 84.38 84 PHE A N 1
ATOM 677 C CA . PHE A 1 84 ? -12.151 -10.260 0.996 1.00 84.38 84 PHE A CA 1
ATOM 678 C C . PHE A 1 84 ? -12.909 -9.645 -0.192 1.00 84.38 84 PHE A C 1
ATOM 680 O O . PHE A 1 84 ? -13.548 -10.363 -0.951 1.00 84.38 84 PHE A O 1
ATOM 687 N N . GLU A 1 85 ? -12.846 -8.321 -0.361 1.00 81.69 85 GLU A N 1
ATOM 688 C CA . GLU A 1 85 ? -13.418 -7.614 -1.518 1.00 81.69 85 GLU A CA 1
ATOM 689 C C . GLU A 1 85 ? -12.551 -7.717 -2.787 1.00 81.69 85 GLU A C 1
ATOM 691 O O . GLU A 1 85 ? -13.010 -7.336 -3.866 1.00 81.69 85 GLU A O 1
ATOM 696 N N . LEU A 1 86 ? -11.303 -8.188 -2.674 1.00 71.56 86 LEU A N 1
ATOM 697 C CA . LEU A 1 86 ? -10.446 -8.449 -3.829 1.00 71.56 86 LEU A CA 1
ATOM 698 C C . LEU A 1 86 ? -10.887 -9.770 -4.498 1.00 71.56 86 LEU A C 1
ATOM 700 O O . LEU A 1 86 ? -10.975 -10.778 -3.798 1.00 71.56 86 LEU A O 1
ATOM 704 N N . PRO A 1 87 ? -11.194 -9.765 -5.810 1.00 62.22 87 PRO A N 1
ATOM 705 C CA . PRO A 1 87 ? -11.597 -10.963 -6.546 1.00 62.22 87 PRO A CA 1
ATOM 706 C C . PRO A 1 87 ? -10.462 -11.977 -6.728 1.00 62.22 87 PRO A C 1
ATOM 708 O O . PRO A 1 87 ? -9.278 -11.561 -6.745 1.00 62.22 87 PRO A O 1
#
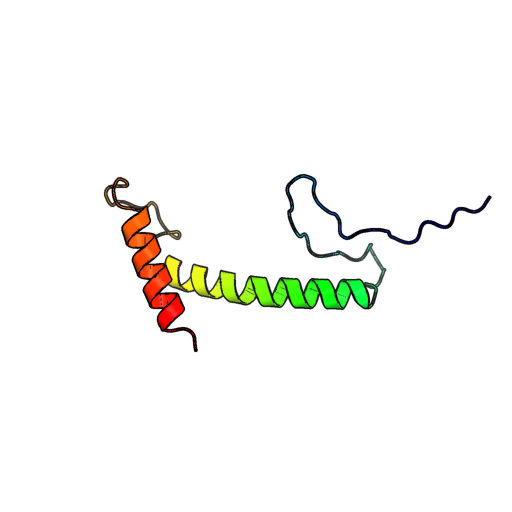
Radius of gyration: 19.61 Å; chains: 1; bounding box: 57×23×44 Å

Sequence (87 aa):
MDGGFGISGVIEDPEQRMVAAQAAEGGALGDWEKEENREHSRKRIVIEHVFGRLKVFKIIAEKYRNRRKRFDVRFNLIAAIHNFELP

Secondary structure (DSSP, 8-state):
-------------TT---PPP-PPTT----HHHHHHHHHHHHHHHHHHHHHHHHHHTTTTTS---S-GGGHHHHHHHHHHHHHHH--

Foldseek 3Di:
DDDDDDPDDDPCPVVNDRDQDDADDVGDDDPVSVVSNVVVVVVVVVVVVLVVVCVVVVLPVHPDPDDPPCNVVVSVVSVVVVVVPPD